Protein AF-Q1EI22-F1 (afdb_monomer_lite)

Sequence (46 aa):
MEVEGVDVQPCGGTHVRATGEIGRVRVGKIEKKGRHNRRVNVLFDE

Organism: NCBI:txid155900

Foldseek 3Di:
DDDPPPDDDPDPDDDDPDPCVQPDKDWDDWDDPDDPDIDIDIGHDD

Radius of gyration: 13.59 Å; chains: 1; bounding box: 26×22×33 Å

pLDDT: mean 96.1, std 4.44, range [68.62, 98.31]

Structure (mmCIF, N/CA/C/O backbone):
data_AF-Q1EI22-F1
#
_entry.id   AF-Q1EI22-F1
#
loop_
_atom_site.group_PDB
_atom_site.id
_atom_site.type_symbol
_atom_site.l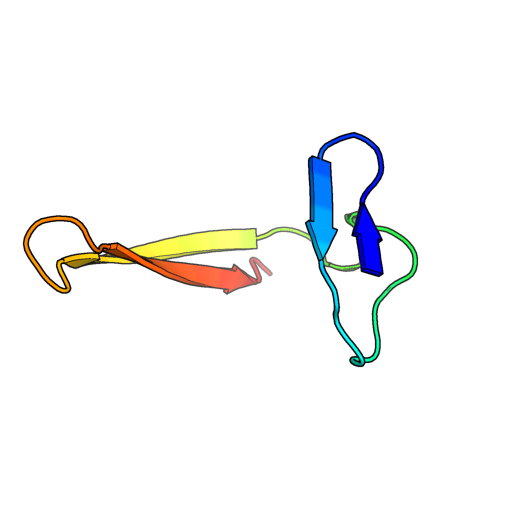abel_atom_id
_atom_site.label_alt_id
_atom_site.label_comp_id
_atom_site.label_asym_id
_atom_site.label_entity_id
_atom_site.label_seq_id
_atom_site.pdbx_PDB_ins_code
_atom_site.Cartn_x
_atom_site.Cartn_y
_atom_site.Cartn_z
_atom_site.occupancy
_atom_site.B_iso_or_equiv
_atom_site.auth_seq_id
_atom_site.auth_comp_id
_atom_site.auth_asym_id
_atom_site.auth_atom_id
_atom_site.pdbx_PDB_model_num
ATOM 1 N N . MET A 1 1 ? 12.702 3.614 -3.502 1.00 89.62 1 MET A N 1
ATOM 2 C CA . MET A 1 1 ? 11.418 3.274 -4.143 1.00 89.62 1 MET A CA 1
ATOM 3 C C . MET A 1 1 ? 10.596 4.547 -4.207 1.00 89.62 1 MET A C 1
ATOM 5 O O . MET A 1 1 ? 10.544 5.258 -3.212 1.00 89.62 1 MET A O 1
ATOM 9 N N . GLU A 1 2 ? 10.011 4.849 -5.358 1.00 96.06 2 GLU A N 1
ATOM 10 C CA . GLU A 1 2 ? 9.192 6.043 -5.563 1.00 96.06 2 GLU A CA 1
ATOM 11 C C . GLU A 1 2 ? 7.890 5.649 -6.258 1.00 96.06 2 GLU A C 1
ATOM 13 O O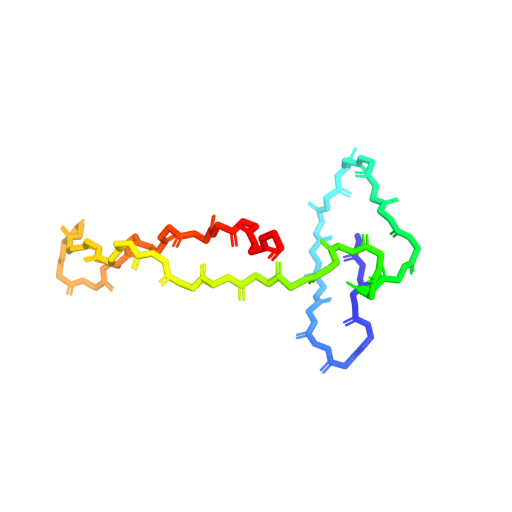 . GLU A 1 2 ? 7.899 4.813 -7.163 1.00 96.06 2 GLU A O 1
ATOM 18 N N . VAL A 1 3 ? 6.786 6.248 -5.820 1.00 96.69 3 VAL A N 1
ATOM 19 C CA . VAL A 1 3 ? 5.523 6.293 -6.555 1.00 96.69 3 VAL A CA 1
ATOM 20 C C . VAL A 1 3 ? 5.312 7.752 -6.942 1.00 96.69 3 VAL A C 1
ATOM 22 O O . VAL A 1 3 ? 5.045 8.587 -6.076 1.00 96.69 3 VAL A O 1
ATOM 25 N N . GLU A 1 4 ? 5.481 8.052 -8.231 1.00 95.75 4 GLU A N 1
ATOM 26 C CA . GLU A 1 4 ? 5.500 9.420 -8.761 1.00 95.75 4 GLU A CA 1
ATOM 27 C C . GLU A 1 4 ? 4.262 10.218 -8.323 1.00 95.75 4 GLU A C 1
ATOM 29 O O . GLU A 1 4 ? 3.124 9.758 -8.439 1.00 95.75 4 GLU A O 1
ATOM 34 N N . GLY A 1 5 ? 4.495 11.417 -7.783 1.00 96.25 5 GLY A N 1
ATOM 35 C CA . GLY A 1 5 ? 3.436 12.310 -7.305 1.00 96.25 5 GLY A CA 1
ATOM 36 C C . GLY A 1 5 ? 2.736 11.872 -6.012 1.00 96.25 5 GLY A C 1
ATOM 37 O O . GLY A 1 5 ? 1.815 12.564 -5.579 1.00 96.25 5 GLY A O 1
ATOM 38 N N . VAL A 1 6 ? 3.154 10.763 -5.385 1.00 96.81 6 VAL A N 1
ATOM 39 C CA . VAL A 1 6 ? 2.538 10.236 -4.155 1.00 96.81 6 VAL A CA 1
ATOM 40 C C . VAL A 1 6 ? 3.532 10.161 -2.999 1.00 96.81 6 VAL A C 1
ATOM 42 O O . VAL A 1 6 ? 3.304 10.805 -1.978 1.00 96.81 6 VAL A O 1
ATOM 45 N N . ASP A 1 7 ? 4.601 9.369 -3.123 1.00 97.50 7 ASP A N 1
ATOM 46 C CA . ASP A 1 7 ? 5.542 9.135 -2.020 1.00 97.50 7 ASP A CA 1
ATOM 47 C C . ASP A 1 7 ? 6.919 8.670 -2.511 1.00 97.50 7 ASP A C 1
ATOM 49 O O . ASP A 1 7 ? 7.045 7.984 -3.529 1.00 97.50 7 ASP A O 1
ATOM 53 N N . VAL A 1 8 ? 7.956 8.999 -1.739 1.00 97.19 8 VAL A N 1
ATOM 54 C CA . VAL A 1 8 ? 9.333 8.561 -1.977 1.00 97.19 8 VAL A CA 1
ATOM 55 C C . VAL A 1 8 ? 9.934 8.007 -0.692 1.00 97.19 8 VAL A C 1
ATOM 57 O O . VAL A 1 8 ? 10.002 8.679 0.336 1.00 97.19 8 VAL A O 1
ATOM 60 N N . GLN A 1 9 ? 10.398 6.757 -0.750 1.00 97.44 9 GLN A N 1
ATOM 61 C CA . GLN A 1 9 ? 10.921 6.045 0.413 1.00 97.44 9 GLN A CA 1
ATOM 62 C C . GLN A 1 9 ? 12.272 5.376 0.120 1.00 97.44 9 GLN A C 1
ATOM 64 O O . GLN A 1 9 ? 12.436 4.703 -0.911 1.00 97.44 9 GLN A O 1
ATOM 69 N N . PRO A 1 10 ? 13.247 5.469 1.041 1.00 97.38 10 PRO A N 1
ATOM 70 C CA . PRO A 1 10 ? 14.464 4.672 0.978 1.00 97.38 10 PRO A CA 1
ATOM 71 C C . PRO A 1 10 ? 14.146 3.228 1.393 1.00 97.38 10 PRO A C 1
ATOM 73 O O . PRO A 1 10 ? 14.219 2.862 2.562 1.00 97.38 10 PRO A O 1
ATOM 76 N N . CYS A 1 11 ? 13.759 2.403 0.422 1.00 97.00 11 CYS A N 1
ATOM 77 C CA . CYS A 1 11 ? 13.422 0.994 0.617 1.00 97.00 11 CYS A CA 1
ATOM 78 C C . CYS A 1 11 ? 14.284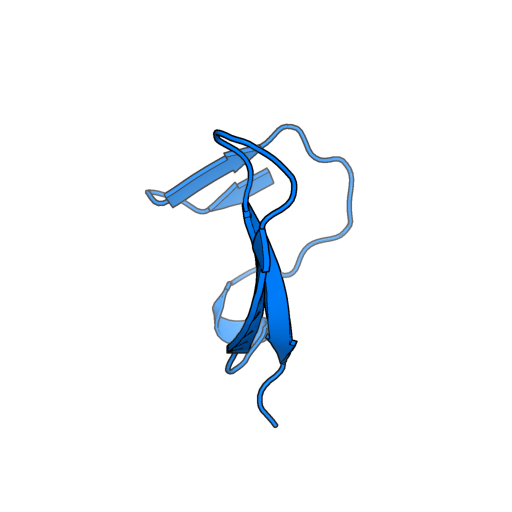 0.101 -0.288 1.00 97.00 11 CYS A C 1
ATOM 80 O O . CYS A 1 11 ? 14.511 0.448 -1.448 1.00 97.00 11 CYS A O 1
ATOM 82 N N . GLY A 1 12 ? 14.739 -1.038 0.246 1.00 97.31 12 GLY A N 1
ATOM 83 C CA . GLY A 1 12 ? 15.523 -2.064 -0.461 1.00 97.31 12 GLY A CA 1
ATOM 84 C C . GLY A 1 12 ? 14.750 -3.356 -0.759 1.00 97.31 12 GLY A C 1
ATOM 85 O O . GLY A 1 12 ? 15.365 -4.399 -0.960 1.00 97.31 12 GLY A O 1
ATOM 86 N N . GLY A 1 13 ? 13.416 -3.318 -0.712 1.00 97.50 13 GLY A N 1
ATOM 87 C CA . GLY A 1 13 ? 12.553 -4.471 -0.976 1.00 97.50 13 GLY A CA 1
ATOM 88 C C . GLY A 1 13 ? 12.329 -4.748 -2.466 1.00 97.50 13 GLY A C 1
ATOM 89 O O . GLY A 1 13 ? 12.708 -3.963 -3.333 1.00 97.50 13 GLY A O 1
ATOM 90 N N . THR A 1 14 ? 11.669 -5.871 -2.765 1.00 97.38 14 THR A N 1
ATOM 91 C CA . THR A 1 14 ? 11.153 -6.160 -4.114 1.00 97.38 14 THR A CA 1
ATOM 92 C C . THR A 1 14 ? 9.772 -5.533 -4.266 1.00 97.38 14 THR A C 1
ATOM 94 O O . THR A 1 14 ? 8.909 -5.735 -3.414 1.00 97.38 14 THR A O 1
ATOM 97 N N . HIS A 1 15 ? 9.566 -4.780 -5.344 1.00 96.69 15 HIS A N 1
ATOM 98 C CA . HIS A 1 15 ? 8.323 -4.059 -5.605 1.00 96.69 15 HIS A CA 1
ATOM 99 C C . HIS A 1 15 ? 7.732 -4.452 -6.960 1.00 96.69 15 HIS A C 1
ATOM 101 O O . HIS A 1 15 ? 8.459 -4.816 -7.887 1.00 96.69 15 HIS A O 1
ATOM 107 N N . VAL A 1 16 ? 6.407 -4.346 -7.062 1.00 96.81 16 VAL A N 1
ATOM 108 C CA . VAL A 1 16 ? 5.688 -4.348 -8.344 1.00 96.81 16 VAL A CA 1
ATOM 109 C C . VAL A 1 16 ? 6.042 -3.099 -9.155 1.00 96.81 16 VAL A C 1
ATOM 111 O O . VAL A 1 16 ? 6.563 -2.125 -8.605 1.00 96.81 16 VAL A O 1
ATOM 114 N N . ARG A 1 17 ? 5.772 -3.111 -10.464 1.00 95.69 17 ARG A N 1
ATOM 115 C CA . ARG A 1 17 ? 6.102 -1.987 -11.353 1.00 95.69 17 ARG A CA 1
ATOM 116 C C . ARG A 1 17 ? 5.049 -0.883 -11.306 1.00 95.69 17 ARG A C 1
ATOM 118 O O . ARG A 1 17 ? 5.398 0.279 -11.485 1.00 95.69 17 ARG A O 1
ATOM 125 N N . ALA A 1 18 ? 3.786 -1.230 -11.064 1.00 95.69 18 ALA A N 1
ATOM 126 C CA . ALA A 1 18 ? 2.666 -0.300 -10.997 1.00 95.69 18 ALA A CA 1
ATOM 127 C C . ALA A 1 18 ? 1.709 -0.626 -9.839 1.00 95.69 18 ALA A C 1
ATOM 129 O O . ALA A 1 18 ? 1.493 -1.784 -9.488 1.00 95.69 18 ALA A O 1
ATOM 130 N N . THR A 1 19 ? 1.067 0.403 -9.274 1.00 95.50 19 THR A N 1
ATOM 131 C CA . THR A 1 19 ? 0.121 0.261 -8.147 1.00 95.50 19 THR A CA 1
ATOM 132 C C . THR A 1 19 ? -1.095 -0.603 -8.485 1.00 95.50 19 THR A C 1
ATOM 134 O O . THR A 1 19 ? -1.629 -1.268 -7.604 1.00 95.50 19 THR A O 1
ATOM 137 N N . GLY A 1 20 ? -1.508 -0.651 -9.756 1.00 95.81 20 GLY A N 1
ATOM 138 C CA . GLY A 1 20 ? -2.621 -1.488 -10.212 1.00 95.81 20 GLY A CA 1
ATOM 139 C C . GLY A 1 20 ? -2.381 -2.996 -10.067 1.00 95.81 20 GLY A C 1
ATOM 140 O O . GLY A 1 20 ? -3.344 -3.742 -9.928 1.00 95.81 20 GLY A O 1
ATOM 141 N N . GLU A 1 21 ? -1.122 -3.446 -10.032 1.00 96.81 21 GLU A N 1
ATOM 142 C CA . GLU A 1 21 ? -0.773 -4.865 -9.836 1.00 96.81 21 GLU A CA 1
ATOM 143 C C . GLU A 1 21 ? -1.111 -5.367 -8.424 1.00 96.81 21 GLU A C 1
ATOM 145 O O . GLU A 1 21 ? -1.239 -6.567 -8.208 1.00 96.81 21 GLU A O 1
ATOM 150 N N . ILE A 1 22 ? -1.268 -4.451 -7.464 1.00 95.94 22 ILE A N 1
ATOM 151 C CA . ILE A 1 22 ? -1.627 -4.760 -6.076 1.00 95.94 22 ILE A CA 1
ATOM 152 C C . ILE A 1 22 ? -3.099 -5.204 -5.974 1.00 95.94 22 ILE A C 1
ATOM 154 O O . ILE A 1 22 ? -3.451 -5.965 -5.075 1.00 95.94 22 ILE A O 1
ATOM 158 N N . GLY A 1 23 ? -3.959 -4.754 -6.895 1.00 95.94 23 GLY A N 1
ATOM 159 C CA . GLY A 1 23 ? -5.402 -4.986 -6.837 1.00 95.94 23 GLY A CA 1
ATOM 160 C C . GLY A 1 23 ? -6.123 -4.068 -5.844 1.00 95.94 23 GLY A C 1
ATOM 161 O O . GLY A 1 23 ? -5.615 -3.015 -5.447 1.00 95.94 23 GLY A O 1
ATOM 162 N N . ARG A 1 24 ? -7.354 -4.434 -5.471 1.00 97.31 24 ARG A N 1
ATOM 163 C CA . ARG A 1 24 ? -8.139 -3.663 -4.501 1.00 97.31 24 ARG A CA 1
ATOM 164 C C . ARG A 1 24 ? -7.599 -3.884 -3.091 1.00 97.31 24 ARG A C 1
ATOM 166 O O . ARG A 1 24 ? -7.138 -4.963 -2.730 1.00 97.31 24 ARG A O 1
ATOM 173 N N . VAL A 1 25 ? -7.675 -2.837 -2.277 1.00 97.12 25 VAL A N 1
ATOM 174 C CA . VAL A 1 25 ? -7.318 -2.886 -0.859 1.00 97.12 25 VAL A CA 1
ATOM 175 C C . VAL A 1 25 ? -8.387 -2.186 -0.040 1.00 97.12 25 VAL A C 1
ATOM 177 O O . VAL A 1 25 ? -8.987 -1.206 -0.485 1.00 97.12 25 VAL A O 1
ATOM 180 N N . ARG A 1 26 ? -8.598 -2.657 1.188 1.00 97.19 26 ARG A N 1
ATOM 181 C CA . ARG A 1 26 ? -9.530 -2.044 2.136 1.00 97.19 26 ARG A CA 1
ATOM 182 C C . ARG A 1 26 ? -8.874 -1.776 3.479 1.00 97.19 26 ARG A C 1
ATOM 184 O O . ARG A 1 26 ? -8.013 -2.523 3.949 1.00 97.19 26 ARG A O 1
ATOM 191 N N . VAL A 1 27 ? -9.323 -0.707 4.130 1.00 97.62 27 VAL A N 1
ATOM 192 C CA . VAL A 1 27 ? -8.934 -0.411 5.508 1.00 97.62 27 VAL A CA 1
ATOM 193 C C . VAL A 1 27 ? -9.721 -1.329 6.437 1.00 97.62 27 VAL A C 1
ATOM 195 O O . VAL A 1 27 ? -10.949 -1.301 6.471 1.00 97.62 27 VAL A O 1
ATOM 198 N N . GLY A 1 28 ? -9.000 -2.165 7.175 1.00 96.44 28 GLY A N 1
ATOM 199 C CA . GLY A 1 28 ? -9.558 -3.012 8.215 1.00 96.44 28 GLY A CA 1
ATOM 200 C C . GLY A 1 28 ? -9.675 -2.265 9.542 1.00 96.44 28 GLY A C 1
ATOM 201 O O . GLY A 1 28 ? -10.102 -1.114 9.628 1.00 96.44 28 GLY A O 1
ATOM 202 N N . LYS A 1 29 ? -9.270 -2.931 10.624 1.00 97.62 29 LYS A N 1
ATOM 203 C CA . LYS A 1 29 ? -9.309 -2.354 11.970 1.00 97.62 29 LYS A CA 1
ATOM 204 C C . LYS A 1 29 ? -8.338 -1.173 12.092 1.00 97.62 29 LYS A C 1
ATOM 206 O O . LYS A 1 29 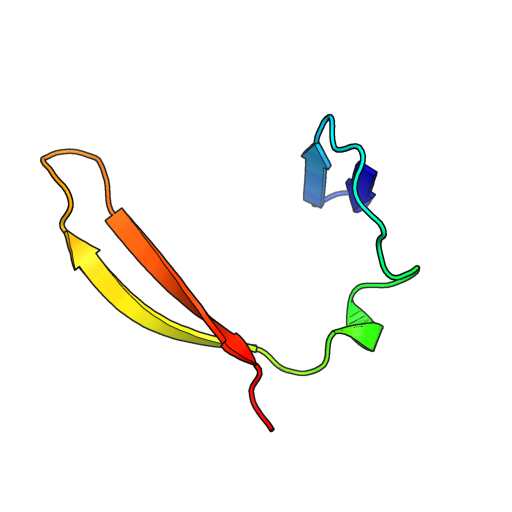? -7.158 -1.303 11.761 1.00 97.62 29 LYS A O 1
ATOM 211 N N . ILE A 1 30 ? -8.799 -0.065 12.668 1.00 98.19 30 ILE A N 1
ATOM 212 C CA . ILE A 1 30 ? -7.944 1.048 13.099 1.00 98.19 30 ILE A CA 1
ATOM 213 C C . ILE A 1 30 ? -7.852 1.029 14.623 1.00 98.19 30 ILE A C 1
ATOM 215 O O . ILE A 1 30 ? -8.865 1.025 15.319 1.00 98.19 30 ILE A O 1
ATOM 219 N N . GLU A 1 31 ? -6.634 1.025 15.158 1.00 98.31 31 GLU A N 1
ATOM 220 C CA . GLU A 1 31 ? -6.389 0.944 16.597 1.00 98.31 31 GLU A CA 1
ATOM 221 C C . GLU A 1 31 ? -5.663 2.181 17.128 1.00 98.31 31 GLU A C 1
ATOM 223 O O . GLU A 1 31 ? -4.695 2.672 16.539 1.00 98.31 31 GLU A O 1
ATOM 228 N N . LYS A 1 32 ? -6.071 2.655 18.308 1.00 97.88 32 LYS A N 1
ATOM 229 C CA . LYS A 1 32 ? -5.332 3.674 19.059 1.00 97.88 32 LYS A CA 1
ATOM 230 C C . LYS A 1 32 ? -4.100 3.042 19.711 1.00 97.88 32 LYS A C 1
ATOM 232 O O . LYS A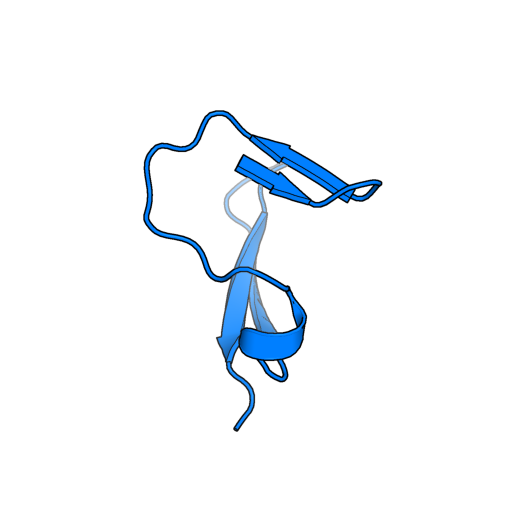 1 32 ? -4.236 2.145 20.534 1.00 97.88 32 LYS A O 1
ATOM 237 N N . LYS A 1 33 ? -2.900 3.528 19.368 1.00 97.69 33 LYS A N 1
ATOM 238 C CA . LYS A 1 33 ? -1.616 3.084 19.958 1.00 97.69 33 LYS A CA 1
ATOM 239 C C . LYS A 1 33 ? -0.914 4.192 20.753 1.00 97.69 33 LYS A C 1
ATOM 241 O O . LYS A 1 33 ? 0.296 4.171 20.929 1.00 97.69 33 LYS A O 1
ATOM 246 N N . GLY A 1 34 ? -1.674 5.186 21.207 1.00 96.94 34 GLY A N 1
ATOM 247 C CA . GLY A 1 34 ? -1.173 6.295 22.014 1.00 96.94 34 GLY A CA 1
ATOM 248 C C . GLY A 1 34 ? -1.927 7.593 21.751 1.00 96.94 34 GLY A C 1
ATOM 249 O O . GLY A 1 34 ? -2.994 7.602 21.126 1.00 96.94 34 GLY A O 1
ATOM 250 N N . ARG A 1 35 ? -1.363 8.704 22.234 1.00 96.50 35 ARG A N 1
ATOM 251 C CA . ARG A 1 35 ? -1.947 10.042 22.061 1.00 96.50 35 ARG A CA 1
ATOM 252 C C . ARG A 1 35 ? -2.043 10.418 20.579 1.00 96.50 35 ARG A C 1
ATOM 254 O O . ARG A 1 35 ? -3.144 10.688 20.108 1.00 96.50 35 ARG A O 1
ATOM 261 N N . HIS A 1 36 ? -0.929 10.320 19.854 1.00 97.12 36 HIS A N 1
ATOM 262 C CA . HIS A 1 36 ? -0.831 10.712 18.440 1.00 97.12 36 HIS A CA 1
ATOM 263 C C . HIS A 1 36 ? -0.868 9.528 17.467 1.00 97.12 36 HIS A C 1
ATOM 265 O O . HIS A 1 36 ? -1.308 9.677 16.334 1.00 97.12 36 HIS A O 1
ATOM 271 N N . ASN A 1 37 ? -0.487 8.330 17.916 1.00 97.88 37 ASN A N 1
ATOM 272 C CA . ASN A 1 37 ? -0.323 7.197 17.012 1.00 97.88 37 ASN A CA 1
ATOM 273 C C . ASN A 1 37 ? -1.632 6.427 16.798 1.00 97.88 37 ASN A C 1
ATOM 275 O O . ASN A 1 37 ? -2.376 6.106 17.741 1.00 97.88 37 ASN A O 1
ATOM 279 N N . ARG A 1 38 ? -1.886 6.086 15.535 1.00 98.06 38 ARG A N 1
ATOM 280 C CA . ARG A 1 38 ? -2.914 5.140 15.101 1.00 98.06 38 ARG A CA 1
ATOM 281 C C . ARG A 1 38 ? -2.243 4.038 14.297 1.00 98.06 38 ARG A C 1
ATOM 283 O O . ARG A 1 38 ? -1.359 4.310 13.496 1.00 98.06 38 ARG A O 1
ATOM 290 N N . ARG A 1 39 ? -2.653 2.795 14.534 1.00 98.06 39 ARG A N 1
ATOM 291 C CA . ARG A 1 39 ? -2.267 1.657 13.701 1.00 98.06 39 ARG A CA 1
ATOM 292 C C . ARG A 1 39 ? -3.421 1.354 12.764 1.00 98.06 39 ARG A C 1
ATOM 294 O O . ARG A 1 39 ? -4.509 1.028 13.231 1.00 98.06 39 ARG A O 1
ATOM 301 N N . VAL A 1 40 ? -3.169 1.483 11.471 1.00 98.25 40 VAL A N 1
ATOM 302 C CA . VAL A 1 40 ? -4.126 1.177 10.410 1.00 98.25 40 VAL A CA 1
ATOM 303 C C . VAL A 1 40 ? -3.749 -0.184 9.840 1.00 98.25 40 VAL A C 1
ATOM 305 O O . VAL A 1 40 ? -2.616 -0.363 9.403 1.00 98.25 40 VAL A O 1
ATOM 308 N N . ASN A 1 41 ? -4.666 -1.150 9.887 1.00 97.81 41 ASN A N 1
ATOM 309 C CA . ASN A 1 41 ? -4.473 -2.435 9.217 1.00 97.81 41 ASN A CA 1
ATOM 310 C C . ASN A 1 41 ? -5.037 -2.323 7.798 1.00 97.81 41 ASN A C 1
ATOM 312 O O . ASN A 1 41 ? -6.219 -2.020 7.637 1.00 97.81 41 ASN A O 1
ATOM 316 N N . VAL A 1 42 ? -4.201 -2.557 6.790 1.00 97.56 42 VAL A N 1
ATOM 317 C CA . VAL A 1 42 ? -4.599 -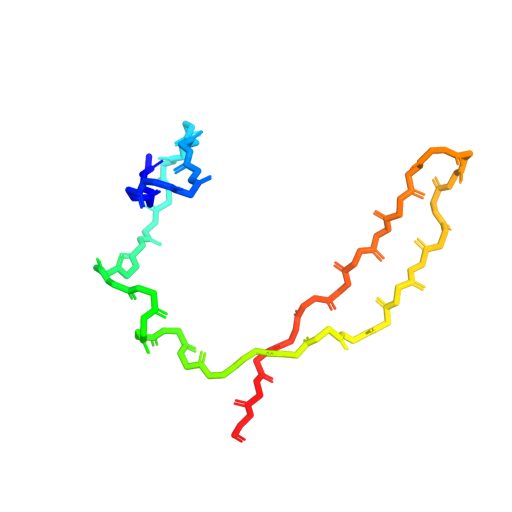2.578 5.376 1.00 97.56 42 VAL A CA 1
ATOM 318 C C . VAL A 1 42 ? -4.673 -4.033 4.931 1.00 97.56 42 VAL A C 1
ATOM 320 O O . VAL A 1 42 ? -3.787 -4.821 5.254 1.00 97.56 42 VAL A O 1
ATOM 323 N N . LEU A 1 43 ? -5.755 -4.392 4.250 1.00 97.56 43 LEU A N 1
ATOM 324 C CA . LEU A 1 43 ? -6.038 -5.747 3.784 1.00 97.56 43 LEU A CA 1
ATOM 325 C C . LEU A 1 43 ? -6.168 -5.727 2.261 1.00 97.56 43 LEU A C 1
ATOM 327 O O . LEU A 1 43 ? -6.705 -4.760 1.717 1.00 97.56 43 LEU A O 1
ATOM 331 N N . PHE A 1 44 ? -5.728 -6.793 1.595 1.00 96.88 44 PHE A N 1
ATOM 332 C CA . PHE A 1 44 ? -6.121 -7.041 0.210 1.00 96.88 44 PHE A CA 1
ATOM 333 C C . PHE A 1 44 ? -7.616 -7.357 0.168 1.00 96.88 44 PHE A C 1
ATOM 335 O O . PHE A 1 44 ? -8.137 -8.035 1.057 1.00 96.88 44 PHE A O 1
ATOM 342 N N . ASP A 1 45 ? -8.297 -6.783 -0.813 1.00 89.31 45 ASP A N 1
ATOM 343 C CA . ASP A 1 45 ? -9.707 -7.022 -1.080 1.00 89.31 45 ASP A CA 1
ATOM 344 C C . ASP A 1 45 ? -9.761 -7.956 -2.292 1.00 89.31 45 ASP A C 1
ATOM 346 O O . ASP A 1 45 ? -9.221 -7.612 -3.346 1.00 89.31 45 ASP A O 1
ATOM 350 N N . GLU A 1 46 ? -10.293 -9.162 -2.088 1.00 68.62 46 GLU A N 1
ATOM 351 C CA . GLU A 1 46 ? -10.438 -10.183 -3.138 1.00 68.62 46 GLU A CA 1
ATOM 352 C C . GLU A 1 46 ? -11.401 -9.726 -4.243 1.00 68.62 46 GLU A C 1
ATOM 354 O O . GLU A 1 46 ? -12.472 -9.160 -3.916 1.00 68.62 46 GLU A O 1
#

InterPro domains:
  IPR012947 Threonyl/alanyl tRNA synthetase, SAD [PF07973] (3-40)
  IPR012947 Threonyl/alanyl tRNA synthetase, SAD [SM00863] (2-41)
  IPR018163 Threonyl/alanyl tRNA synthetase, class II-like, putative editing domain superfamily [SSF55186] (2-43)

Secondary structure (DSSP, 8-state):
-EETTTEE----S---SSGGGG-EEEEEEEEE-SSS-EEEEEEEE-